Protein AF-A0A8T3LFV9-F1 (afdb_monomer)

Mean predicted aligned error: 13.78 Å

Secondary structure (DSSP, 8-state):
-HHHHHHHHHHT------TT----PPPGGGS-STHHHHHHHHHHHHHHHHHHHH-TTTEEEEEE-SSS-EEEEEE-GGGTSPPP--GGGPPPPP-------S---------SPPPGGGS---

Organism: Escherichia coli (NCBI:txid562)

Solvent-accessible surface area (backbone atoms only — not comparable to full-atom values): 8252 Å² total; per-residue (Å²): 110,67,59,56,56,45,49,40,16,57,76,61,51,87,85,82,83,61,89,92,62,82,81,86,71,73,65,62,86,75,48,87,60,80,67,29,58,59,37,73,76,54,34,69,60,54,62,42,52,48,39,29,75,73,39,58,85,22,31,42,82,41,77,44,68,96,65,87,63,38,85,34,72,42,72,43,56,88,63,21,43,63,81,90,72,65,74,92,71,59,76,77,80,77,84,75,80,71,75,85,66,99,69,83,89,80,86,76,91,64,98,61,83,82,70,85,78,83,74,81,82,134

Nearest PDB structures (foldseek):
  1hbx-assembly1_A  TM=2.065E-01  e=6.352E+00  Homo sapiens

Sequence (122 aa):
DVNTYTNLGRCGELFMTIGAVQLGQKQTQKNSGGMTELYLDSGTYVKSFYSVMYAPSCVKISLMGASHKRIHHQVTWNNAAVKILHEKYRKKTPCISIGVTNDSVFESRVSGSVPDDCTTNL

Structure (mmCIF, N/CA/C/O backbone):
data_AF-A0A8T3LFV9-F1
#
_entry.id   AF-A0A8T3LFV9-F1
#
loop_
_atom_site.group_PDB
_atom_site.id
_atom_site.type_symbol
_atom_site.label_atom_id
_atom_site.label_alt_id
_atom_site.label_comp_id
_atom_site.label_asym_id
_atom_site.label_entity_id
_atom_site.label_seq_id
_atom_site.pdbx_PDB_ins_code
_atom_site.Cartn_x
_atom_site.Cartn_y
_atom_site.Cartn_z
_atom_site.occupancy
_atom_site.B_iso_or_equiv
_atom_site.auth_seq_id
_atom_site.auth_comp_id
_atom_site.auth_asym_id
_atom_site.auth_atom_id
_atom_site.pdbx_PDB_model_num
ATOM 1 N N . ASP A 1 1 ? 8.571 -2.284 1.612 1.00 77.75 1 ASP A N 1
ATOM 2 C CA . ASP A 1 1 ? 7.788 -1.237 2.297 1.00 77.75 1 ASP A CA 1
ATOM 3 C C . ASP A 1 1 ? 6.316 -1.629 2.368 1.00 77.75 1 ASP A C 1
ATOM 5 O O . ASP A 1 1 ? 5.833 -1.776 3.479 1.00 77.75 1 ASP A O 1
ATOM 9 N N . VAL A 1 2 ? 5.644 -1.891 1.240 1.00 88.00 2 VAL A N 1
ATOM 10 C CA . VAL A 1 2 ? 4.194 -2.164 1.173 1.00 88.00 2 VAL A CA 1
ATOM 11 C C . VAL A 1 2 ? 3.732 -3.221 2.150 1.00 88.00 2 VAL A C 1
ATOM 13 O O . VAL A 1 2 ? 2.961 -2.915 3.049 1.00 88.00 2 VAL A O 1
ATOM 16 N N . ASN A 1 3 ? 4.265 -4.435 2.025 1.00 89.88 3 ASN A N 1
ATOM 17 C CA . ASN A 1 3 ? 3.828 -5.560 2.850 1.00 89.88 3 ASN A CA 1
ATOM 18 C C . ASN A 1 3 ? 3.983 -5.261 4.342 1.00 89.88 3 ASN A C 1
ATOM 20 O O . ASN A 1 3 ? 3.124 -5.630 5.131 1.00 89.88 3 ASN A O 1
ATOM 24 N N . THR A 1 4 ? 5.056 -4.562 4.721 1.00 90.69 4 THR A N 1
ATOM 25 C CA . THR A 1 4 ? 5.341 -4.201 6.110 1.00 90.69 4 THR A CA 1
ATOM 26 C C . THR A 1 4 ? 4.253 -3.295 6.669 1.00 90.69 4 THR A C 1
ATOM 28 O O . THR A 1 4 ? 3.624 -3.661 7.660 1.00 90.69 4 THR A O 1
ATOM 31 N N . TYR A 1 5 ? 3.996 -2.147 6.031 1.00 89.62 5 TYR A N 1
ATOM 32 C CA . TYR A 1 5 ? 3.020 -1.194 6.563 1.00 89.62 5 TYR A CA 1
ATOM 33 C C . TYR A 1 5 ? 1.579 -1.691 6.400 1.00 89.62 5 TYR A C 1
ATOM 35 O O . TYR A 1 5 ? 0.740 -1.390 7.245 1.00 89.62 5 TYR A O 1
ATOM 43 N N . THR A 1 6 ? 1.274 -2.497 5.373 1.00 93.12 6 THR A N 1
ATOM 44 C CA . THR A 1 6 ? -0.056 -3.107 5.238 1.00 93.12 6 THR A CA 1
ATOM 45 C C . THR A 1 6 ? -0.285 -4.222 6.249 1.00 93.12 6 THR A C 1
ATOM 47 O O . THR A 1 6 ? -1.414 -4.388 6.686 1.00 93.12 6 THR A O 1
ATOM 50 N N . ASN A 1 7 ? 0.743 -4.994 6.620 1.00 92.50 7 ASN A N 1
ATOM 51 C CA . ASN A 1 7 ? 0.606 -6.048 7.627 1.00 92.50 7 ASN A CA 1
ATOM 52 C C . ASN A 1 7 ? 0.432 -5.444 9.017 1.00 92.50 7 ASN A C 1
ATOM 54 O O . ASN A 1 7 ? -0.579 -5.630 9.685 1.00 92.50 7 ASN A O 1
ATOM 58 N N . LEU A 1 8 ? 1.434 -4.673 9.430 1.00 93.00 8 LEU A N 1
ATOM 59 C CA . LEU A 1 8 ? 1.538 -4.173 10.788 1.00 93.00 8 LEU A CA 1
ATOM 60 C C . LEU A 1 8 ? 0.435 -3.139 11.073 1.00 93.00 8 LEU A C 1
ATOM 62 O O . LEU A 1 8 ? -0.168 -3.181 12.142 1.00 93.00 8 LEU A O 1
ATOM 66 N N . GLY A 1 9 ? 0.057 -2.315 10.087 1.00 91.75 9 GLY A N 1
ATOM 67 C CA . GLY A 1 9 ? -1.083 -1.401 10.213 1.00 91.75 9 GLY A CA 1
ATOM 68 C C . GLY A 1 9 ? -2.421 -2.109 10.473 1.00 91.75 9 GLY A C 1
ATOM 69 O O . GLY A 1 9 ? -3.274 -1.569 11.180 1.00 91.75 9 GLY A O 1
ATOM 70 N N . ARG A 1 10 ? -2.604 -3.338 9.968 1.00 90.75 10 ARG A N 1
ATOM 71 C CA . ARG A 1 10 ? -3.788 -4.172 10.247 1.00 90.75 10 ARG A CA 1
ATOM 72 C C . ARG A 1 10 ? -3.716 -4.852 11.611 1.00 90.75 10 ARG A C 1
ATOM 74 O O . ARG A 1 10 ? -4.760 -5.075 12.214 1.00 90.75 10 ARG A O 1
ATOM 81 N N . CYS A 1 11 ? -2.511 -5.166 12.086 1.00 91.75 11 CYS A N 1
ATOM 82 C CA . CYS A 1 11 ? -2.279 -5.715 13.425 1.00 91.75 11 CYS A CA 1
ATOM 83 C C . CYS A 1 11 ? -2.443 -4.674 14.542 1.00 91.75 11 CYS A C 1
ATOM 85 O O . CYS A 1 11 ? -2.498 -5.044 15.709 1.00 91.75 11 CYS A O 1
ATOM 87 N N . GLY A 1 12 ? -2.546 -3.390 14.196 1.00 90.38 12 GLY A N 1
ATOM 88 C CA . GLY A 1 12 ? -2.707 -2.307 15.160 1.00 90.38 12 GLY A CA 1
ATOM 89 C C . GLY A 1 12 ? -1.436 -1.517 15.452 1.00 90.38 12 GLY A C 1
ATOM 90 O O . GLY A 1 12 ? -1.468 -0.621 16.292 1.00 90.38 12 GLY A O 1
ATOM 91 N N . GLU A 1 13 ? -0.342 -1.804 14.746 1.00 91.88 13 GLU A N 1
ATOM 92 C CA . GLU A 1 13 ? 0.893 -1.036 14.863 1.00 91.88 13 GLU A CA 1
ATOM 93 C C . GLU A 1 13 ? 0.730 0.363 14.268 1.00 91.88 13 GLU A C 1
ATOM 95 O O . GLU A 1 13 ? 0.099 0.563 13.221 1.00 91.88 13 GLU A O 1
ATOM 100 N N . LEU A 1 14 ? 1.347 1.343 14.922 1.00 87.50 14 LEU A N 1
ATOM 101 C CA . LEU A 1 14 ? 1.228 2.741 14.541 1.00 87.50 14 LEU A CA 1
ATOM 102 C C . LEU A 1 14 ? 2.342 3.150 13.567 1.00 87.50 14 LEU A C 1
ATOM 104 O O . LEU A 1 14 ? 3.510 3.241 13.936 1.00 87.50 14 LEU A O 1
ATOM 108 N N . PHE A 1 15 ? 1.961 3.482 12.330 1.00 84.56 15 PHE A N 1
ATOM 109 C CA . PHE A 1 15 ? 2.854 4.086 11.336 1.00 84.56 15 PHE A CA 1
ATOM 110 C C . PHE A 1 15 ? 2.578 5.581 11.223 1.00 84.56 15 PHE A C 1
ATOM 112 O O . PHE A 1 15 ? 1.501 5.989 10.791 1.00 84.56 15 PHE A O 1
ATOM 119 N N . MET A 1 16 ? 3.565 6.404 11.571 1.00 80.94 16 MET A N 1
ATOM 120 C CA . MET A 1 16 ? 3.473 7.860 11.467 1.00 80.94 16 MET A CA 1
ATOM 121 C C . MET A 1 16 ? 4.373 8.373 10.347 1.00 80.94 16 MET A C 1
ATOM 123 O O . MET A 1 16 ? 5.527 7.970 10.230 1.00 80.94 16 MET A O 1
ATOM 127 N N . THR A 1 17 ? 3.848 9.292 9.539 1.00 78.00 17 THR A N 1
ATOM 128 C CA . THR A 1 17 ? 4.642 10.062 8.575 1.00 78.00 17 THR A CA 1
ATOM 129 C C . THR A 1 17 ? 4.736 11.496 9.075 1.00 78.00 17 THR A C 1
ATOM 131 O O . THR A 1 17 ? 3.723 12.185 9.173 1.00 78.00 17 THR A O 1
ATOM 134 N N . ILE A 1 18 ? 5.943 11.951 9.407 1.00 81.00 18 ILE A N 1
ATOM 135 C CA . ILE A 1 18 ? 6.185 13.324 9.861 1.00 81.00 18 ILE A CA 1
ATOM 136 C C . ILE A 1 18 ? 6.427 14.193 8.625 1.00 81.00 18 ILE A C 1
ATOM 138 O O . ILE A 1 18 ? 7.508 14.169 8.050 1.00 81.00 18 ILE A O 1
ATOM 142 N N . GLY A 1 19 ? 5.427 14.975 8.210 1.00 78.19 19 GLY A N 1
ATOM 143 C CA . GLY A 1 19 ? 5.516 15.807 6.999 1.00 78.19 19 GLY A CA 1
ATOM 144 C C . GLY A 1 19 ? 6.544 16.946 7.065 1.00 78.19 19 GLY A C 1
ATOM 145 O O . GLY A 1 19 ? 6.912 17.492 6.032 1.00 78.19 19 GLY A O 1
ATOM 146 N N . ALA A 1 20 ? 7.024 17.296 8.263 1.00 83.94 20 ALA A N 1
ATOM 147 C CA . ALA A 1 20 ? 8.022 18.348 8.467 1.00 83.94 20 ALA A CA 1
ATOM 148 C C . ALA A 1 20 ? 9.459 17.910 8.132 1.00 83.94 20 ALA A C 1
ATOM 150 O O . ALA A 1 20 ? 10.339 18.755 7.992 1.00 83.94 20 ALA A O 1
ATOM 151 N N . VAL A 1 21 ? 9.712 16.601 8.019 1.00 80.75 21 VAL A N 1
ATOM 152 C CA . VAL A 1 21 ? 11.047 16.057 7.755 1.00 80.75 21 VAL A CA 1
ATOM 153 C C . VAL A 1 21 ? 10.937 14.993 6.672 1.00 80.75 21 VAL A C 1
ATOM 155 O O . VAL A 1 21 ? 10.338 13.941 6.876 1.00 80.75 21 VAL A O 1
ATOM 158 N N . GLN A 1 22 ? 11.550 15.248 5.517 1.00 78.75 22 GLN A N 1
ATOM 159 C CA . GLN A 1 22 ? 11.655 14.263 4.447 1.00 78.75 22 GLN A CA 1
ATOM 160 C C . GLN A 1 22 ? 13.049 13.638 4.452 1.00 78.75 22 GLN A C 1
ATOM 162 O O . GLN A 1 22 ? 14.057 14.327 4.305 1.00 78.75 22 GLN A O 1
ATOM 167 N N . LEU A 1 23 ? 13.111 12.311 4.555 1.00 75.19 23 LEU A N 1
ATOM 168 C CA . LEU A 1 23 ? 14.351 11.582 4.322 1.00 75.19 23 LEU A CA 1
ATOM 169 C C . LEU A 1 23 ? 14.630 11.527 2.816 1.00 75.19 23 LEU A C 1
ATOM 171 O O . LEU A 1 23 ? 13.816 11.030 2.036 1.00 75.19 23 LEU A O 1
ATOM 175 N N . GLY A 1 24 ? 15.806 12.004 2.406 1.00 73.75 24 GLY A N 1
ATOM 176 C CA . GLY A 1 24 ? 16.336 11.822 1.055 1.00 73.75 24 GLY A CA 1
ATOM 177 C C . GLY A 1 24 ? 16.754 10.370 0.829 1.00 73.75 24 GLY A C 1
ATOM 178 O O . GLY A 1 24 ? 17.942 10.051 0.818 1.00 73.75 24 GLY A O 1
ATOM 179 N N . GLN A 1 25 ? 15.781 9.465 0.714 1.00 63.72 25 GLN A N 1
ATOM 180 C CA . GLN A 1 25 ? 16.052 8.041 0.578 1.00 63.72 25 GLN A CA 1
ATOM 181 C C . GLN A 1 25 ? 16.747 7.771 -0.762 1.00 63.72 25 GLN A C 1
ATOM 183 O O . GLN A 1 25 ? 16.204 8.061 -1.830 1.00 63.72 25 GLN A O 1
ATOM 188 N N . LYS A 1 26 ? 17.958 7.196 -0.715 1.00 66.25 26 LYS A N 1
ATOM 189 C CA . LYS A 1 26 ? 18.635 6.706 -1.924 1.00 66.25 26 LYS A CA 1
ATOM 190 C C . LYS A 1 26 ? 17.712 5.719 -2.636 1.00 66.25 26 LYS A C 1
ATOM 192 O O . LYS A 1 26 ? 17.089 4.873 -1.994 1.00 66.25 26 LYS A O 1
ATOM 197 N N . GLN A 1 27 ? 17.627 5.833 -3.961 1.00 62.44 27 GLN A N 1
ATOM 198 C CA . GLN A 1 27 ? 16.774 4.971 -4.771 1.00 62.44 27 GLN A CA 1
ATOM 199 C C . GLN A 1 27 ? 17.095 3.506 -4.469 1.00 62.44 27 GLN A C 1
ATOM 201 O O . GLN A 1 27 ? 18.220 3.052 -4.674 1.00 62.44 27 GLN A O 1
ATOM 206 N N . THR A 1 28 ? 16.094 2.780 -3.971 1.00 57.75 28 THR A N 1
ATOM 207 C CA . THR A 1 28 ? 16.243 1.448 -3.366 1.00 57.75 28 THR A CA 1
ATOM 208 C C . THR A 1 28 ? 16.890 0.435 -4.307 1.00 57.75 28 THR A C 1
ATOM 210 O O . THR A 1 28 ? 17.565 -0.461 -3.837 1.00 57.75 28 THR A O 1
ATOM 213 N N . GLN A 1 29 ? 16.793 0.630 -5.626 1.00 53.62 29 GLN A N 1
ATOM 214 C CA . GLN A 1 29 ? 17.422 -0.242 -6.625 1.00 53.62 29 GLN A CA 1
ATOM 215 C C . GLN A 1 29 ? 18.948 -0.081 -6.775 1.00 53.62 29 GLN A C 1
ATOM 217 O O . GLN A 1 29 ? 19.536 -0.743 -7.621 1.00 53.62 29 GLN A O 1
ATOM 222 N N . LYS A 1 30 ? 19.599 0.799 -6.000 1.00 56.38 30 LYS A N 1
ATOM 223 C CA . LYS A 1 30 ? 21.066 0.974 -6.014 1.00 56.38 30 LYS A CA 1
ATOM 224 C C . LYS A 1 30 ? 21.784 0.397 -4.789 1.00 56.38 30 LYS A C 1
ATOM 226 O O . LYS A 1 30 ? 23.007 0.321 -4.813 1.00 56.38 30 LYS A O 1
ATOM 231 N N . ASN A 1 31 ? 21.061 0.030 -3.730 1.00 59.47 31 ASN A N 1
ATOM 232 C CA . ASN A 1 31 ? 21.663 -0.531 -2.519 1.00 59.47 31 ASN A CA 1
ATOM 233 C C . ASN A 1 31 ? 21.587 -2.059 -2.562 1.00 59.47 31 ASN A C 1
ATOM 235 O O . ASN A 1 31 ? 20.512 -2.597 -2.822 1.00 59.47 31 ASN A O 1
ATOM 239 N N . SER A 1 32 ? 22.699 -2.734 -2.270 1.00 57.78 32 SER A N 1
ATOM 240 C CA . SER A 1 32 ? 22.722 -4.180 -2.053 1.00 57.78 32 SER A CA 1
ATOM 241 C C . SER A 1 32 ? 21.932 -4.561 -0.795 1.00 57.78 32 SER A C 1
ATOM 243 O O . SER A 1 32 ? 21.859 -3.799 0.174 1.00 57.78 32 SER A O 1
ATOM 245 N N . GLY A 1 33 ? 21.338 -5.746 -0.824 1.00 68.75 33 GLY A N 1
ATOM 246 C CA . GLY A 1 33 ? 20.568 -6.359 0.245 1.00 68.75 33 GLY A CA 1
ATOM 247 C C . GLY A 1 33 ? 19.053 -6.152 0.160 1.00 68.75 33 GLY A C 1
ATOM 248 O O . GLY A 1 33 ? 18.514 -5.254 -0.499 1.00 68.75 33 GLY A O 1
ATOM 249 N N . GLY A 1 34 ? 18.343 -6.967 0.939 1.00 68.75 34 GLY A N 1
ATOM 250 C CA . GLY A 1 34 ? 16.904 -6.860 1.147 1.00 68.75 34 GLY A CA 1
ATOM 251 C C . GLY A 1 34 ? 16.103 -7.292 -0.078 1.00 68.75 34 GLY A C 1
ATOM 252 O O . GLY A 1 34 ? 16.357 -8.326 -0.679 1.00 68.75 34 GLY A O 1
ATOM 253 N N . MET A 1 35 ? 15.089 -6.508 -0.445 1.00 64.88 35 MET A N 1
ATOM 254 C CA . MET A 1 35 ? 14.275 -6.832 -1.620 1.00 64.88 35 MET A CA 1
ATOM 255 C C . MET A 1 35 ? 14.925 -6.380 -2.938 1.00 64.88 35 MET A C 1
ATOM 257 O O . MET A 1 35 ? 14.355 -6.608 -4.001 1.00 64.88 35 MET A O 1
ATOM 261 N N . THR A 1 36 ? 16.076 -5.702 -2.896 1.00 65.50 36 THR A N 1
ATOM 262 C CA . THR A 1 36 ? 16.708 -5.150 -4.098 1.00 65.50 36 THR A CA 1
ATOM 263 C C . THR A 1 36 ? 17.219 -6.243 -5.026 1.00 65.50 36 THR A C 1
ATOM 265 O O . THR A 1 36 ? 16.925 -6.166 -6.216 1.00 65.50 36 THR A O 1
ATOM 268 N N . GLU A 1 37 ? 17.895 -7.277 -4.511 1.00 67.19 37 GLU A N 1
ATOM 269 C CA . GLU A 1 37 ? 18.357 -8.387 -5.359 1.00 67.19 37 GLU A CA 1
ATOM 270 C C . GLU A 1 37 ? 17.186 -9.130 -6.010 1.00 67.19 37 GLU A C 1
ATOM 272 O O . GLU A 1 37 ? 17.181 -9.320 -7.224 1.00 67.19 37 GLU A O 1
ATOM 277 N N . LEU A 1 38 ? 16.144 -9.454 -5.235 1.00 64.94 38 LEU A N 1
ATOM 278 C CA . LEU A 1 38 ? 14.946 -10.121 -5.755 1.00 64.94 38 LEU A CA 1
ATOM 279 C C . LEU A 1 38 ? 14.278 -9.301 -6.872 1.00 64.94 38 LEU A C 1
ATOM 281 O O . LEU A 1 38 ? 13.798 -9.850 -7.859 1.00 64.94 38 LEU A O 1
ATOM 285 N N . TYR A 1 39 ? 14.237 -7.974 -6.731 1.00 66.12 39 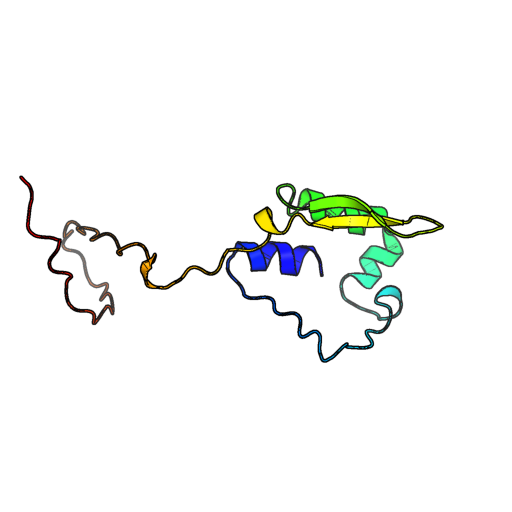TYR A N 1
ATOM 286 C CA . TYR A 1 39 ? 13.596 -7.097 -7.711 1.00 66.12 39 TYR A CA 1
ATOM 287 C C . TYR A 1 39 ? 14.452 -6.799 -8.942 1.00 66.12 39 TYR A C 1
ATOM 289 O O . TYR A 1 39 ? 13.873 -6.511 -9.990 1.00 66.12 39 TYR A O 1
ATOM 297 N N . LEU A 1 40 ? 15.782 -6.859 -8.833 1.00 66.50 40 LEU A N 1
ATOM 298 C CA . LEU A 1 40 ? 16.675 -6.784 -9.993 1.00 66.50 40 LEU A CA 1
ATOM 299 C C . LEU A 1 40 ? 16.510 -8.021 -10.885 1.00 66.50 40 LEU A C 1
ATOM 301 O O . LEU A 1 40 ? 16.500 -7.878 -12.103 1.00 66.50 40 LEU A O 1
ATOM 305 N N . ASP A 1 41 ? 16.302 -9.192 -10.278 1.00 63.34 41 ASP A N 1
ATOM 306 C CA . ASP A 1 41 ? 16.136 -10.466 -10.987 1.00 63.34 41 ASP A CA 1
ATOM 307 C C . ASP A 1 41 ? 14.699 -10.676 -11.516 1.00 63.34 41 ASP A C 1
ATOM 309 O O . ASP A 1 41 ? 14.483 -11.128 -12.636 1.00 63.34 41 ASP A O 1
ATOM 313 N N . SER A 1 42 ? 13.683 -10.269 -10.741 1.00 65.62 42 SER A N 1
ATOM 314 C CA . SER A 1 42 ? 12.262 -10.551 -11.037 1.00 65.62 42 SER A CA 1
ATOM 315 C C . SER A 1 42 ? 11.477 -9.377 -11.653 1.00 65.62 42 SER A C 1
ATOM 317 O O . SER A 1 42 ? 10.307 -9.517 -12.029 1.00 65.62 42 SER A O 1
ATOM 319 N N . GLY A 1 43 ? 12.074 -8.184 -11.710 1.00 68.56 43 GLY A N 1
ATOM 320 C CA . GLY A 1 43 ? 11.450 -6.966 -12.226 1.00 68.56 43 GLY A CA 1
ATOM 321 C C . GLY A 1 43 ? 10.323 -6.365 -11.363 1.00 68.56 43 GLY A C 1
ATOM 322 O O . GLY A 1 43 ? 9.932 -6.848 -10.296 1.00 68.56 43 GLY A O 1
ATOM 323 N N . THR A 1 44 ? 9.762 -5.248 -11.839 1.00 68.12 44 THR A N 1
ATOM 324 C CA . THR A 1 44 ? 8.713 -4.465 -11.149 1.00 68.12 44 THR A CA 1
ATOM 325 C C . THR A 1 44 ? 7.346 -5.146 -11.110 1.00 68.12 44 THR A C 1
ATOM 327 O O . THR A 1 44 ? 6.501 -4.757 -10.295 1.00 68.12 44 THR A O 1
ATOM 330 N N . TYR A 1 45 ? 7.131 -6.160 -11.951 1.00 75.38 45 TYR A N 1
ATOM 331 C CA . TYR A 1 45 ? 5.908 -6.955 -11.963 1.00 75.38 45 TYR A CA 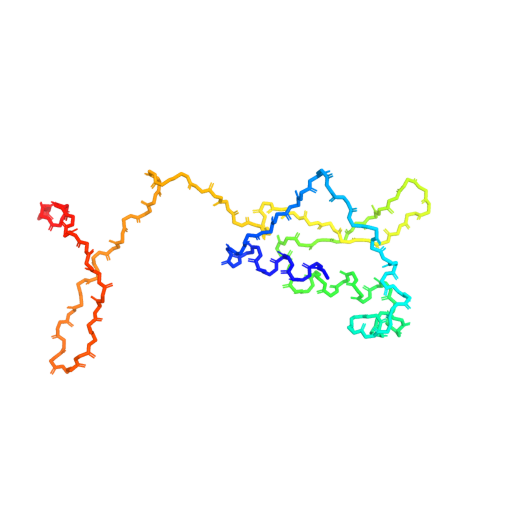1
ATOM 332 C C . TYR A 1 45 ? 5.787 -7.764 -10.669 1.00 75.38 45 TYR A C 1
ATOM 334 O O . TYR A 1 45 ? 4.883 -7.511 -9.873 1.00 75.38 45 TYR A O 1
ATOM 342 N N . VAL A 1 46 ? 6.754 -8.640 -10.384 1.00 77.12 46 VAL A N 1
ATOM 343 C CA . VAL A 1 46 ? 6.735 -9.493 -9.183 1.00 77.12 46 VAL A CA 1
ATOM 344 C C . VAL A 1 46 ? 6.680 -8.652 -7.911 1.00 77.12 46 VAL A C 1
ATOM 346 O O . VAL A 1 46 ? 5.870 -8.919 -7.025 1.00 77.12 46 VAL A O 1
ATOM 349 N N . LYS A 1 47 ? 7.441 -7.552 -7.870 1.00 76.00 47 LYS A N 1
ATOM 350 C CA . LYS A 1 47 ? 7.390 -6.573 -6.777 1.00 76.00 47 LYS A CA 1
ATOM 351 C C . LYS A 1 47 ? 5.978 -6.077 -6.478 1.00 76.00 47 LYS A C 1
ATOM 353 O O . LYS A 1 47 ? 5.580 -6.001 -5.320 1.00 76.00 47 LYS A O 1
ATOM 358 N N . SER A 1 48 ? 5.257 -5.668 -7.516 1.00 80.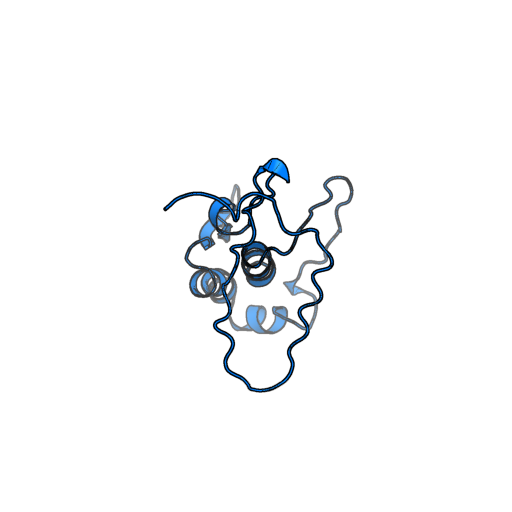19 48 SER A N 1
ATOM 359 C CA . SER A 1 48 ? 3.962 -5.011 -7.346 1.00 80.19 48 SER A CA 1
ATOM 360 C C . SER A 1 48 ? 2.867 -6.031 -7.042 1.00 80.19 48 SER A C 1
ATOM 362 O O . SER A 1 48 ? 2.038 -5.798 -6.164 1.00 80.19 48 SER A O 1
ATOM 364 N N . PHE A 1 49 ? 2.887 -7.177 -7.725 1.00 88.50 49 PHE A N 1
ATOM 365 C CA . PHE A 1 49 ? 1.863 -8.212 -7.580 1.00 88.50 49 PHE A CA 1
ATOM 366 C C . PHE A 1 49 ? 2.012 -9.031 -6.293 1.00 88.50 49 PHE A C 1
ATOM 368 O O . PHE A 1 49 ? 1.003 -9.486 -5.758 1.00 88.50 49 PHE A O 1
ATOM 375 N N . TYR A 1 50 ? 3.219 -9.150 -5.728 1.00 88.94 50 TYR A N 1
ATOM 376 C CA . TYR A 1 50 ? 3.408 -9.813 -4.434 1.00 88.94 50 TYR A CA 1
ATOM 377 C C . TYR A 1 50 ? 2.534 -9.189 -3.339 1.00 88.94 50 TYR A C 1
ATOM 379 O O . TYR A 1 50 ? 1.865 -9.897 -2.590 1.00 88.94 50 TYR A O 1
ATOM 387 N N . SER A 1 51 ? 2.475 -7.857 -3.272 1.00 91.12 51 SER A N 1
ATOM 388 C CA . SER A 1 51 ? 1.665 -7.162 -2.267 1.00 91.12 51 SER A CA 1
ATOM 389 C C . SER A 1 51 ? 0.162 -7.385 -2.439 1.00 91.12 51 SER A C 1
ATOM 391 O O . SER A 1 51 ? -0.570 -7.355 -1.453 1.00 91.12 51 SER A O 1
ATOM 393 N N . VAL A 1 52 ? -0.298 -7.653 -3.665 1.00 93.56 52 VAL A N 1
ATOM 394 C CA . VAL A 1 52 ? -1.695 -8.032 -3.931 1.00 93.56 52 VAL A CA 1
ATOM 395 C C . VAL A 1 52 ? -1.988 -9.413 -3.360 1.00 93.56 52 VAL A C 1
ATOM 397 O O . VAL A 1 52 ? -3.003 -9.582 -2.697 1.00 93.56 52 VAL A O 1
ATOM 400 N N . MET A 1 53 ? -1.0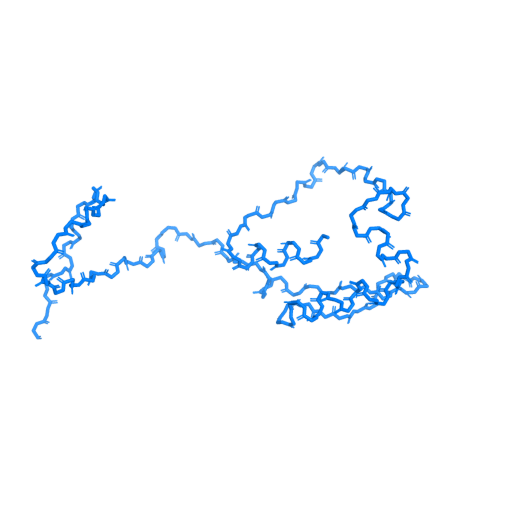93 -10.384 -3.568 1.00 92.88 53 MET A N 1
ATOM 401 C CA . MET A 1 53 ? -1.250 -11.726 -2.993 1.00 92.88 53 MET A CA 1
ATOM 402 C C . MET A 1 53 ? -1.211 -11.691 -1.463 1.00 92.88 53 MET A C 1
ATOM 404 O O . MET A 1 53 ? -1.973 -12.391 -0.805 1.00 92.88 53 MET A O 1
ATOM 408 N N . TYR A 1 54 ? -0.340 -10.852 -0.903 1.00 92.19 54 TYR A N 1
ATOM 409 C CA . TYR A 1 54 ? -0.135 -10.757 0.536 1.00 92.19 54 TYR A CA 1
ATOM 410 C C . TYR A 1 54 ? -1.286 -10.042 1.268 1.00 92.19 54 TYR A C 1
ATOM 412 O O . TYR A 1 54 ? -1.695 -10.470 2.345 1.00 92.19 54 TYR A O 1
ATOM 420 N N . ALA A 1 55 ? -1.828 -8.957 0.702 1.00 94.31 55 ALA A N 1
ATOM 421 C CA . ALA A 1 55 ? -2.881 -8.157 1.334 1.00 94.31 55 ALA A CA 1
ATOM 422 C C . ALA A 1 55 ? -4.010 -7.777 0.346 1.00 94.31 55 ALA A C 1
ATOM 424 O O . ALA A 1 55 ? -4.283 -6.590 0.125 1.00 94.31 55 ALA A O 1
ATOM 425 N N . PRO A 1 56 ? -4.733 -8.764 -0.217 1.00 94.88 56 PRO A N 1
ATOM 426 C CA . PRO A 1 56 ? -5.686 -8.546 -1.312 1.00 94.88 56 PRO A CA 1
ATOM 427 C C . PRO A 1 56 ? -6.873 -7.658 -0.922 1.00 94.88 56 PRO A C 1
ATOM 429 O O . PRO A 1 56 ? -7.453 -6.970 -1.758 1.00 94.88 56 PRO A O 1
ATOM 432 N N . SER A 1 57 ? -7.230 -7.618 0.366 1.00 94.81 57 SER A N 1
ATOM 433 C CA . SER A 1 57 ? -8.328 -6.778 0.855 1.00 94.81 57 SER A CA 1
ATOM 434 C C . SER A 1 57 ? -8.034 -5.275 0.801 1.00 94.81 57 SER A C 1
ATOM 436 O O . SER A 1 57 ? -8.964 -4.475 0.899 1.00 94.81 57 SER A O 1
ATOM 438 N N . CYS A 1 58 ? -6.763 -4.872 0.703 1.00 95.44 58 CYS A N 1
ATOM 439 C CA . CYS A 1 58 ? -6.378 -3.461 0.736 1.00 95.44 58 CYS A CA 1
ATOM 440 C C . CYS A 1 58 ? -5.381 -3.044 -0.348 1.00 95.44 58 CYS A C 1
ATOM 442 O O . CYS A 1 58 ? -5.214 -1.843 -0.543 1.00 95.44 58 CYS A O 1
ATOM 444 N N . VAL A 1 59 ? -4.765 -3.975 -1.079 1.00 96.19 59 VAL A N 1
ATOM 445 C CA . VAL A 1 59 ? -3.799 -3.664 -2.138 1.00 96.19 59 VAL A CA 1
ATOM 446 C C . VAL A 1 59 ? -4.361 -4.025 -3.506 1.00 96.19 59 VAL A C 1
ATOM 448 O O . VAL A 1 59 ? -4.816 -5.143 -3.737 1.00 96.19 59 VAL A O 1
ATOM 451 N N . LYS A 1 60 ? -4.281 -3.074 -4.437 1.00 95.19 60 LYS A N 1
ATOM 452 C CA . LYS A 1 60 ? -4.600 -3.255 -5.857 1.00 95.19 60 LYS A CA 1
ATOM 453 C C . LYS A 1 60 ? -3.464 -2.719 -6.717 1.00 95.19 60 LYS A C 1
ATOM 455 O O . LYS A 1 60 ? -2.647 -1.928 -6.252 1.00 95.19 60 LYS A O 1
ATOM 460 N N . ILE A 1 61 ? -3.419 -3.126 -7.981 1.00 93.69 61 ILE A N 1
ATOM 461 C CA . ILE A 1 61 ? -2.502 -2.538 -8.958 1.00 93.69 61 ILE A CA 1
ATOM 462 C C . ILE A 1 61 ? -3.164 -1.341 -9.630 1.00 93.69 61 ILE A C 1
ATOM 464 O O . ILE A 1 61 ? -4.325 -1.405 -10.026 1.00 93.69 61 ILE A O 1
ATOM 468 N N . SER A 1 62 ? -2.406 -0.259 -9.777 1.00 92.81 62 SER A N 1
ATOM 469 C CA . SER A 1 62 ? -2.798 0.919 -10.541 1.00 92.81 62 SER A CA 1
ATOM 470 C C . SER A 1 62 ? -1.601 1.494 -11.296 1.00 92.81 62 SER A C 1
ATOM 472 O O . SER A 1 62 ? -0.449 1.106 -11.089 1.00 92.81 62 SER A O 1
ATOM 474 N N . LEU A 1 63 ? -1.879 2.425 -12.198 1.00 91.06 63 LEU A N 1
ATOM 475 C CA . LEU A 1 63 ? -0.867 3.166 -12.931 1.00 91.06 63 LEU A CA 1
ATOM 476 C C . LEU A 1 63 ? -0.542 4.466 -12.195 1.00 91.06 63 LEU A C 1
ATOM 478 O O . LEU A 1 63 ? -1.442 5.227 -11.846 1.00 91.06 63 LEU A O 1
ATOM 482 N N . MET A 1 64 ? 0.745 4.746 -12.005 1.00 87.75 64 MET A N 1
ATOM 483 C CA . MET A 1 64 ? 1.218 5.976 -11.373 1.00 87.75 64 MET A CA 1
ATOM 484 C C . MET A 1 64 ? 2.119 6.775 -12.317 1.00 87.75 64 MET A C 1
ATOM 486 O O . MET A 1 64 ? 2.929 6.201 -13.045 1.00 87.75 64 MET A O 1
ATOM 490 N N . GLY A 1 65 ? 2.001 8.101 -12.265 1.00 85.44 65 GLY A N 1
ATOM 491 C CA . GLY A 1 65 ? 2.771 9.047 -13.076 1.00 85.44 65 GLY A CA 1
ATOM 492 C C . GLY A 1 65 ? 1.885 9.868 -14.015 1.00 85.44 65 GLY A C 1
ATOM 493 O O . GLY A 1 65 ? 0.831 9.405 -14.451 1.00 85.44 65 GLY A O 1
ATOM 494 N N . ALA A 1 66 ? 2.316 11.096 -14.313 1.00 83.75 66 ALA A N 1
ATOM 495 C CA . ALA A 1 66 ? 1.631 11.984 -15.256 1.00 83.75 66 ALA A CA 1
ATOM 496 C C . ALA A 1 66 ? 1.916 11.592 -16.719 1.00 83.75 66 ALA A C 1
ATOM 498 O O . ALA A 1 66 ? 1.015 11.564 -17.551 1.00 83.75 66 ALA A O 1
ATOM 499 N N . SER A 1 67 ? 3.159 11.212 -17.008 1.00 84.75 67 SER A N 1
ATOM 500 C CA . SER A 1 67 ? 3.651 10.717 -18.296 1.00 84.75 67 SER A CA 1
ATOM 501 C C . SER A 1 67 ? 4.499 9.460 -18.062 1.00 84.75 67 SER A C 1
ATOM 503 O O . SER A 1 67 ? 5.029 9.279 -16.967 1.00 84.75 67 SER A O 1
ATOM 505 N N . HIS A 1 68 ? 4.581 8.562 -19.054 1.00 85.69 68 HIS A N 1
ATOM 506 C CA . HIS A 1 68 ? 5.255 7.252 -18.938 1.00 85.69 68 HIS A CA 1
ATOM 507 C C . HIS A 1 68 ? 4.833 6.478 -17.678 1.00 85.69 68 HIS A C 1
ATOM 509 O O . HIS A 1 68 ? 5.626 6.215 -16.771 1.00 85.69 68 HIS A O 1
ATOM 515 N N . LYS A 1 69 ? 3.534 6.163 -17.600 1.00 85.19 69 LYS A N 1
ATOM 516 C CA . LYS A 1 69 ? 2.936 5.551 -16.413 1.00 85.19 69 LYS A CA 1
ATOM 517 C C . LYS A 1 69 ? 3.615 4.230 -16.068 1.00 85.19 69 LYS A C 1
ATOM 519 O O . LYS A 1 69 ? 3.832 3.384 -16.933 1.00 85.19 69 LYS 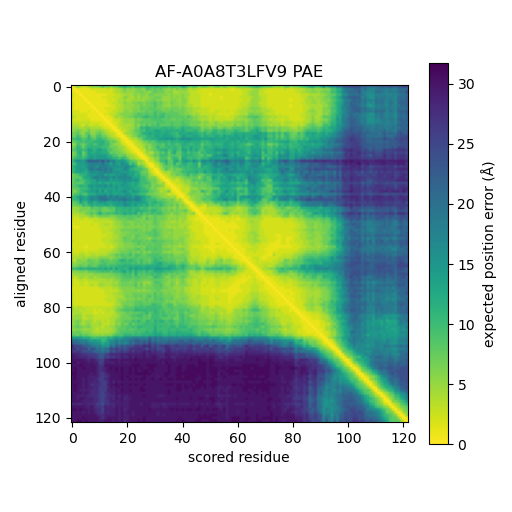A O 1
ATOM 524 N N . ARG A 1 70 ? 3.873 4.032 -14.778 1.00 85.06 70 ARG A N 1
ATOM 525 C CA . ARG A 1 70 ? 4.438 2.795 -14.238 1.00 85.06 70 ARG A CA 1
ATOM 526 C C . ARG A 1 70 ? 3.411 2.035 -13.418 1.00 85.06 70 ARG A C 1
ATOM 528 O O . ARG A 1 70 ? 2.606 2.641 -12.711 1.00 85.06 70 ARG A O 1
ATOM 535 N N . ILE A 1 71 ? 3.489 0.710 -13.475 1.00 87.25 71 ILE A N 1
ATOM 536 C CA . ILE A 1 71 ? 2.742 -0.176 -12.582 1.00 87.25 71 ILE A CA 1
ATOM 537 C C . ILE A 1 71 ? 3.154 0.133 -11.139 1.00 87.25 71 ILE A C 1
ATOM 539 O O . ILE A 1 71 ? 4.345 0.212 -10.812 1.00 87.25 71 ILE A O 1
ATOM 543 N N . HIS A 1 72 ? 2.163 0.347 -10.282 1.00 89.50 72 HIS A N 1
ATOM 544 C CA . HIS A 1 72 ? 2.359 0.639 -8.874 1.00 89.50 72 HIS A CA 1
ATOM 545 C C . HIS A 1 72 ? 1.241 0.036 -8.024 1.00 89.50 72 HIS A C 1
ATOM 547 O O . HIS A 1 72 ? 0.163 -0.291 -8.516 1.00 89.50 72 HIS A O 1
ATOM 553 N N . HIS A 1 73 ? 1.503 -0.112 -6.731 1.00 91.62 73 HIS A N 1
ATOM 554 C CA . HIS A 1 73 ? 0.483 -0.498 -5.770 1.00 91.62 73 HIS A CA 1
ATOM 555 C C . HIS A 1 73 ? -0.385 0.716 -5.428 1.00 91.62 73 HIS A C 1
ATOM 557 O O . HIS A 1 73 ? 0.110 1.824 -5.228 1.00 91.62 73 HIS A O 1
ATOM 563 N N . GLN A 1 74 ? -1.686 0.489 -5.333 1.00 93.62 74 GLN A N 1
ATOM 564 C CA . GLN A 1 74 ? -2.659 1.413 -4.784 1.00 93.62 74 GLN A CA 1
ATOM 565 C C . GLN A 1 74 ? -3.230 0.776 -3.520 1.00 93.62 74 GLN A C 1
ATOM 567 O O . GLN A 1 74 ? -3.790 -0.320 -3.561 1.00 93.62 74 GLN A O 1
ATOM 572 N N . VAL A 1 75 ? -3.053 1.458 -2.391 1.00 94.38 75 VAL A N 1
ATOM 573 C CA . VAL A 1 75 ? -3.446 0.948 -1.077 1.00 94.38 75 VAL A CA 1
ATOM 574 C C . VAL A 1 75 ? -4.711 1.656 -0.611 1.00 94.38 75 VAL A C 1
ATOM 576 O O . VAL A 1 75 ? -4.765 2.882 -0.529 1.00 94.38 75 VAL A O 1
ATOM 579 N N . THR A 1 76 ? -5.743 0.877 -0.300 1.00 95.06 76 THR A N 1
ATOM 580 C CA . THR A 1 76 ? -6.984 1.357 0.312 1.00 95.06 76 THR A CA 1
ATOM 581 C C . THR A 1 76 ? -6.802 1.397 1.826 1.00 95.06 76 THR A C 1
ATOM 583 O O . THR A 1 76 ? -6.984 0.389 2.509 1.00 95.06 76 THR A O 1
ATOM 586 N N . TRP A 1 77 ? -6.442 2.567 2.358 1.00 92.12 77 TRP A N 1
ATOM 587 C CA . TRP A 1 77 ? -6.079 2.737 3.772 1.00 92.12 77 TRP A CA 1
ATOM 588 C C . TRP A 1 77 ? -7.180 2.365 4.767 1.00 92.12 77 TRP A C 1
ATOM 590 O O . TRP A 1 77 ? -6.869 1.803 5.813 1.00 92.12 77 TRP A O 1
ATOM 600 N N . ASN A 1 78 ? -8.454 2.551 4.406 1.00 92.25 78 ASN A N 1
ATOM 601 C CA . ASN A 1 78 ? -9.595 2.100 5.217 1.00 92.25 78 ASN A CA 1
ATOM 602 C C . ASN A 1 78 ? -9.562 0.596 5.541 1.00 92.25 78 ASN A C 1
ATOM 604 O O . ASN A 1 78 ? -10.151 0.179 6.532 1.00 92.25 78 ASN A O 1
ATOM 608 N N . ASN A 1 79 ? -8.867 -0.198 4.720 1.00 93.50 79 ASN A N 1
ATOM 609 C CA . ASN A 1 79 ? -8.740 -1.647 4.871 1.00 93.50 79 ASN A CA 1
ATOM 610 C C . ASN A 1 79 ? -7.320 -2.068 5.311 1.00 93.50 79 ASN A C 1
ATOM 612 O O . ASN A 1 79 ? -7.050 -3.263 5.469 1.00 93.50 79 ASN A O 1
ATOM 616 N N . ALA A 1 80 ? -6.393 -1.111 5.435 1.00 92.81 80 ALA A N 1
ATOM 617 C CA . ALA A 1 80 ? -4.979 -1.3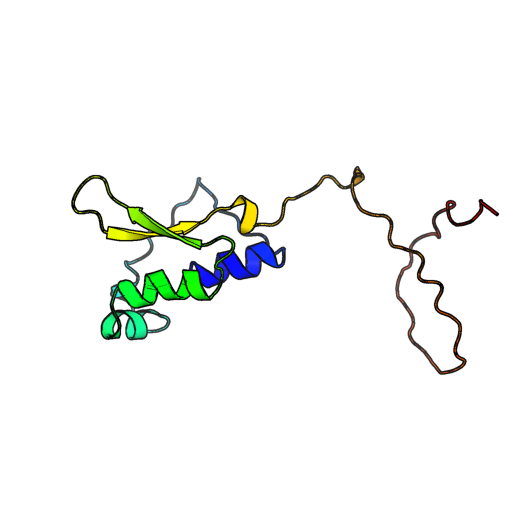51 5.724 1.00 92.81 80 ALA A CA 1
ATOM 618 C C . ALA A 1 80 ? -4.547 -0.875 7.117 1.00 92.81 80 ALA A C 1
ATOM 620 O O . ALA A 1 80 ? -3.576 -1.404 7.642 1.00 92.81 80 ALA A O 1
ATOM 621 N N . ALA A 1 81 ? -5.236 0.101 7.708 1.00 90.94 81 ALA A N 1
ATOM 622 C CA . ALA A 1 81 ? -4.896 0.632 9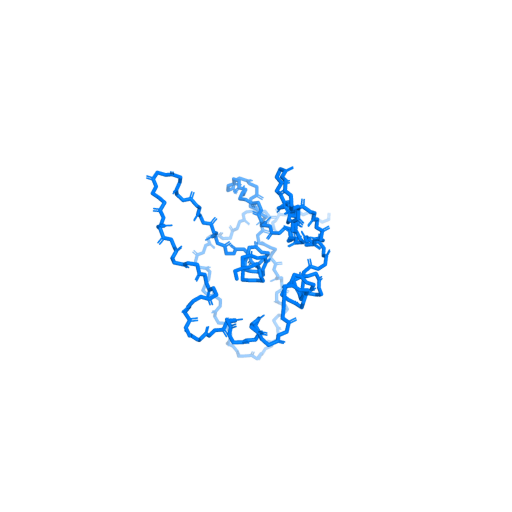.023 1.00 90.94 81 ALA A CA 1
ATOM 623 C C . ALA A 1 81 ? -6.094 0.565 9.972 1.00 90.94 81 ALA A C 1
ATOM 625 O O . ALA A 1 81 ? -7.228 0.863 9.583 1.00 90.94 81 ALA A O 1
ATOM 626 N N . VAL A 1 82 ? -5.834 0.196 11.226 1.00 89.44 82 VAL A N 1
ATOM 627 C CA . VAL A 1 82 ? -6.829 0.310 12.297 1.00 89.44 82 VAL A CA 1
ATOM 628 C C . VAL A 1 82 ? -7.158 1.776 12.583 1.00 89.44 82 VAL A C 1
ATOM 630 O O . VAL A 1 82 ? -6.338 2.676 12.398 1.00 89.44 82 VAL A O 1
ATOM 633 N N . LYS A 1 83 ? -8.378 2.025 13.059 1.00 88.44 83 LYS A N 1
ATOM 634 C CA . LYS A 1 83 ? -8.813 3.362 13.472 1.00 88.44 83 LYS A CA 1
ATOM 635 C C . LYS A 1 83 ? -8.524 3.559 14.952 1.00 88.44 83 LYS A C 1
ATOM 637 O O . LYS A 1 83 ? -8.881 2.712 15.767 1.00 88.44 83 LYS A O 1
ATOM 642 N N . ILE A 1 84 ? -7.943 4.704 15.293 1.00 88.19 84 ILE A N 1
ATOM 643 C CA . ILE A 1 84 ? -7.790 5.130 16.683 1.00 88.19 84 ILE A CA 1
ATOM 644 C C . ILE A 1 84 ? -9.146 5.660 17.152 1.00 88.19 84 ILE A C 1
ATOM 646 O O . ILE A 1 84 ? -9.701 6.585 16.556 1.00 88.19 84 ILE A O 1
ATOM 650 N N . LEU A 1 85 ? -9.700 5.043 18.193 1.00 89.56 85 LEU A N 1
ATOM 651 C CA . LEU A 1 85 ? -10.970 5.437 18.796 1.00 89.56 85 LEU A CA 1
ATOM 652 C C . LEU A 1 85 ? -10.723 6.123 20.138 1.00 89.56 85 LEU A C 1
ATOM 654 O O . LEU A 1 85 ? -9.769 5.813 20.843 1.00 89.56 85 LEU A O 1
ATOM 658 N N . HIS A 1 8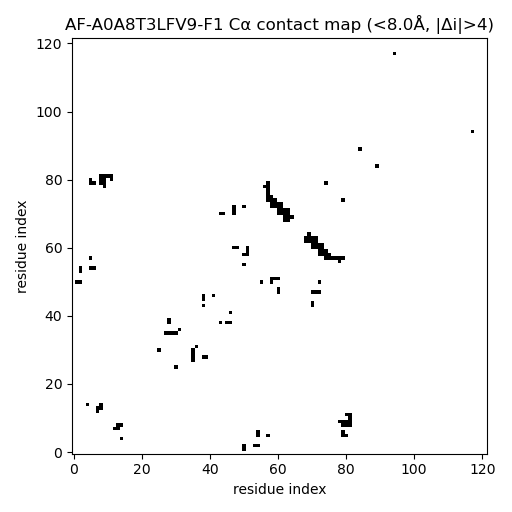6 ? -11.612 7.048 20.498 1.00 93.94 86 HIS A N 1
ATOM 659 C CA . HIS A 1 86 ? -11.589 7.674 21.816 1.00 93.94 86 HIS A CA 1
ATOM 660 C C . HIS A 1 86 ? -11.895 6.645 22.916 1.00 93.94 86 HIS A C 1
ATOM 662 O O . HIS A 1 86 ? -12.783 5.810 22.744 1.00 93.94 86 HIS A O 1
ATOM 668 N N . GLU A 1 87 ? -11.241 6.778 24.071 1.00 92.88 87 GLU A N 1
ATOM 669 C CA . GLU A 1 87 ? -11.325 5.859 25.217 1.00 92.88 87 GLU A CA 1
ATOM 670 C C . GLU A 1 87 ? -12.763 5.549 25.666 1.00 92.88 87 GLU A C 1
ATOM 672 O O . GLU A 1 87 ? -13.105 4.421 25.995 1.00 92.88 87 GLU A O 1
ATOM 677 N N . LYS A 1 88 ? -13.655 6.542 25.592 1.00 94.25 88 LYS A N 1
ATOM 678 C CA . LYS A 1 88 ? -15.094 6.389 25.886 1.00 94.25 88 LYS A CA 1
ATOM 679 C C . LYS A 1 88 ? -15.809 5.295 25.072 1.00 94.25 88 LYS A C 1
ATOM 681 O O . LYS A 1 88 ? -16.887 4.870 25.465 1.00 94.25 88 LYS A O 1
ATOM 686 N N . TYR A 1 89 ? -15.246 4.879 23.935 1.00 93.31 89 TYR A N 1
ATOM 687 C CA . TYR A 1 89 ? -15.769 3.799 23.091 1.00 93.31 89 TYR A CA 1
ATOM 688 C C . TYR A 1 89 ? -15.079 2.448 23.348 1.00 93.31 89 TYR A C 1
ATOM 690 O O . TYR A 1 89 ? -15.350 1.483 22.628 1.00 93.31 89 TYR A O 1
ATOM 698 N N . ARG A 1 90 ? -14.178 2.355 24.340 1.00 90.56 90 ARG A N 1
ATOM 699 C CA . ARG A 1 90 ? -13.525 1.100 24.726 1.00 90.56 90 ARG A CA 1
ATOM 700 C C . ARG A 1 90 ? -14.593 0.082 25.114 1.00 90.56 90 ARG A C 1
ATOM 702 O O . ARG A 1 90 ? -15.427 0.330 25.984 1.00 90.56 90 ARG A O 1
ATOM 709 N N . LYS A 1 91 ? -14.551 -1.088 24.476 1.00 89.06 91 LYS A N 1
ATOM 710 C CA . LYS A 1 91 ? -15.416 -2.211 24.845 1.00 89.06 91 LYS A CA 1
ATOM 711 C C . LYS A 1 91 ? -15.100 -2.623 26.283 1.00 89.06 91 LYS A C 1
ATOM 713 O O . LYS A 1 91 ? -13.931 -2.793 26.623 1.00 89.06 91 LYS A O 1
ATOM 718 N N . LYS A 1 92 ? -16.132 -2.782 27.117 1.00 87.38 92 LYS A N 1
ATOM 719 C CA . LYS A 1 92 ? -15.976 -3.370 28.453 1.00 87.38 92 LYS A CA 1
ATOM 720 C C . LYS A 1 92 ? -15.386 -4.771 28.279 1.00 87.38 92 LYS A C 1
ATOM 722 O O . LYS A 1 92 ? -15.856 -5.526 27.428 1.00 87.38 92 LYS A O 1
ATOM 727 N N . THR A 1 93 ? -14.346 -5.096 29.042 1.00 81.62 93 THR A N 1
ATOM 728 C CA . THR A 1 93 ? -13.803 -6.455 29.059 1.00 81.62 93 THR A CA 1
ATOM 729 C C . THR A 1 93 ? -14.921 -7.388 29.518 1.00 81.62 93 THR A C 1
ATOM 731 O O . THR A 1 93 ? -15.485 -7.137 30.585 1.00 81.62 93 THR A O 1
ATOM 734 N N . PRO A 1 94 ? -15.297 -8.413 28.735 1.00 72.75 94 PRO A N 1
ATOM 735 C CA . PRO A 1 94 ? -16.308 -9.353 29.183 1.00 72.75 94 PRO A CA 1
ATOM 736 C C . PRO A 1 94 ? -15.804 -10.043 30.452 1.00 72.75 94 PRO A C 1
ATOM 738 O O . PRO A 1 94 ? -14.657 -10.494 30.501 1.00 72.75 94 PRO A O 1
ATOM 741 N N . CYS A 1 95 ? -16.649 -10.115 31.480 1.00 59.56 95 CYS A N 1
ATOM 742 C CA . CYS A 1 95 ? -16.411 -11.002 32.606 1.00 59.56 95 CYS A CA 1
ATOM 743 C C . CYS A 1 95 ? -16.503 -12.437 32.076 1.00 59.56 95 CYS A C 1
ATOM 745 O O . CYS A 1 95 ? -17.582 -12.985 31.873 1.00 59.56 95 CYS A O 1
ATOM 747 N N . ILE A 1 96 ? -15.354 -13.044 31.778 1.00 65.56 96 ILE A N 1
ATOM 748 C CA . ILE A 1 96 ? -15.306 -14.482 31.539 1.00 65.56 96 ILE A CA 1
ATOM 749 C C . ILE A 1 96 ? -15.520 -15.107 32.912 1.00 65.56 96 ILE A C 1
ATOM 751 O O . ILE A 1 96 ? -14.623 -15.077 33.754 1.00 65.56 96 ILE A O 1
ATOM 755 N N . SER A 1 97 ? -16.716 -15.639 33.162 1.00 54.25 97 SER A N 1
ATOM 756 C CA . SER A 1 97 ? -16.934 -16.560 34.269 1.00 54.25 97 SER A CA 1
ATOM 757 C C . SER A 1 97 ? -16.111 -17.810 33.966 1.00 54.25 97 SER A C 1
ATOM 759 O O . SER A 1 97 ? -16.585 -18.735 33.304 1.00 54.25 97 SER A O 1
ATOM 761 N N . ILE A 1 98 ? -14.840 -17.797 34.369 1.00 54.69 98 ILE A N 1
ATOM 762 C CA . ILE A 1 98 ? -14.010 -18.994 34.395 1.00 54.69 98 ILE A CA 1
ATOM 763 C C . ILE A 1 98 ? -14.729 -19.932 35.357 1.00 54.69 98 ILE A C 1
ATOM 765 O O . ILE A 1 98 ? -14.746 -19.706 36.567 1.00 54.69 98 ILE A O 1
ATOM 769 N N . GLY A 1 99 ? -15.398 -20.943 34.802 1.00 46.88 99 GLY A N 1
ATOM 770 C CA . GLY A 1 99 ? -15.826 -22.089 35.581 1.00 46.88 99 GLY A CA 1
ATOM 771 C C . GLY A 1 99 ? -14.584 -22.618 36.279 1.00 46.88 99 GLY A C 1
ATOM 772 O O . GLY A 1 99 ? -13.604 -22.957 35.620 1.00 46.88 99 GLY A O 1
ATOM 773 N N . VAL A 1 100 ? -14.595 -22.585 37.606 1.00 44.44 100 VAL A N 1
ATOM 774 C CA . VAL A 1 100 ? -13.500 -23.080 38.433 1.00 44.44 100 VAL A CA 1
ATOM 775 C C . VAL A 1 100 ? -13.400 -24.586 38.192 1.00 44.44 100 VAL A C 1
ATOM 777 O O . VAL A 1 100 ? -14.147 -25.365 38.777 1.00 44.44 100 VAL A O 1
ATOM 780 N N . THR A 1 101 ? -12.517 -25.013 37.292 1.00 43.72 101 THR A N 1
ATOM 781 C CA . THR A 1 101 ? -11.971 -26.370 37.332 1.00 43.72 101 THR A CA 1
ATOM 782 C C . THR A 1 101 ? -10.796 -26.333 38.295 1.00 43.72 101 THR A C 1
ATOM 784 O O . THR A 1 101 ? -9.923 -25.477 38.168 1.00 43.72 101 THR A O 1
ATOM 787 N N . ASN A 1 102 ? -10.830 -27.213 39.291 1.00 46.00 102 ASN A N 1
ATOM 788 C CA . ASN A 1 102 ? -9.960 -27.236 40.468 1.00 46.00 102 ASN A CA 1
ATOM 789 C C . ASN A 1 102 ? -8.492 -27.605 40.180 1.00 46.00 102 ASN A C 1
ATOM 791 O O . ASN A 1 102 ? -7.919 -28.366 40.947 1.00 46.00 102 ASN A O 1
ATOM 795 N N . ASP A 1 103 ? -7.861 -27.057 39.144 1.00 41.19 103 ASP A N 1
ATOM 796 C CA . ASP A 1 103 ? -6.454 -27.325 38.847 1.00 41.19 103 ASP A CA 1
ATOM 797 C C . ASP A 1 103 ? -5.684 -26.010 38.629 1.00 41.19 103 ASP A C 1
ATOM 799 O O . ASP A 1 103 ? -5.808 -25.325 37.618 1.00 41.19 103 ASP A O 1
ATOM 803 N N . SER A 1 104 ? -4.948 -25.646 39.682 1.00 40.97 104 SER A N 1
ATOM 804 C CA . SER A 1 104 ? -3.701 -24.867 39.717 1.00 40.97 104 SER A CA 1
ATOM 805 C C . SER A 1 104 ? -3.489 -23.679 38.750 1.00 40.97 104 SER A C 1
ATOM 807 O O . SER A 1 104 ? -3.072 -23.816 37.608 1.00 40.97 104 SER A O 1
ATOM 809 N N . VAL A 1 105 ? -3.546 -22.485 39.358 1.00 46.91 105 VAL A N 1
ATOM 810 C CA . VAL A 1 105 ? -2.669 -21.313 39.139 1.00 46.91 105 VAL A CA 1
ATOM 811 C C . VAL A 1 105 ? -2.585 -20.758 37.708 1.00 46.91 105 VAL A C 1
ATOM 813 O O . VAL A 1 105 ? -1.672 -21.053 36.941 1.00 46.91 105 VAL A O 1
ATOM 816 N N . PHE A 1 106 ? -3.429 -19.763 37.434 1.00 37.84 106 PHE A N 1
ATOM 817 C CA . PHE A 1 106 ? -3.044 -18.631 36.591 1.00 37.84 106 PHE A CA 1
ATOM 818 C C . PHE A 1 106 ? -3.533 -17.335 37.250 1.00 37.84 106 PHE A C 1
ATOM 820 O O . PHE A 1 106 ? -4.701 -16.966 37.142 1.00 37.84 106 PHE A O 1
ATOM 827 N N . GLU A 1 107 ? -2.650 -16.660 37.991 1.00 39.91 107 GLU A N 1
ATOM 828 C CA . GLU A 1 107 ? -2.920 -15.321 38.523 1.00 39.91 107 GLU A CA 1
ATOM 829 C C . GLU A 1 107 ? -3.045 -14.325 37.363 1.00 39.91 107 GLU A C 1
ATOM 831 O O . GLU A 1 107 ? -2.056 -13.862 36.788 1.00 39.91 107 GLU A O 1
ATOM 836 N N . SER A 1 108 ? -4.278 -13.948 37.028 1.00 41.69 108 SER A N 1
ATOM 837 C CA . SER A 1 108 ? -4.520 -12.784 36.187 1.00 41.69 108 SER A CA 1
ATOM 838 C C . SER A 1 108 ? -4.207 -11.519 36.990 1.00 41.69 108 SER A C 1
ATOM 840 O O . SER A 1 108 ? -4.991 -11.097 37.843 1.00 41.69 108 SER A O 1
ATOM 842 N N . ARG A 1 109 ? -3.068 -10.884 36.697 1.00 41.50 109 ARG A N 1
ATOM 843 C CA . ARG A 1 109 ? -2.773 -9.498 37.089 1.00 41.50 109 ARG A CA 1
ATOM 844 C C . ARG A 1 109 ? -3.759 -8.546 36.408 1.00 41.50 109 ARG A C 1
ATOM 846 O O . ARG A 1 109 ? -3.447 -7.947 35.383 1.00 41.50 109 ARG A O 1
ATOM 853 N N . VAL A 1 110 ? -4.941 -8.387 36.987 1.00 45.19 110 VAL A N 1
ATOM 854 C CA . VAL A 1 110 ? -5.818 -7.248 36.713 1.00 45.19 110 VAL A CA 1
ATOM 855 C C . VAL A 1 110 ? -6.183 -6.639 38.059 1.00 45.19 110 VAL A C 1
ATOM 857 O O . VAL A 1 110 ? -7.222 -6.922 38.642 1.00 45.19 110 VAL A O 1
ATOM 860 N N . SER A 1 111 ? -5.281 -5.806 38.577 1.00 37.69 111 SER A N 1
ATOM 861 C CA . SER A 1 111 ? -5.588 -4.854 39.643 1.00 37.69 111 SER A CA 1
ATOM 862 C C . SER A 1 111 ? -6.447 -3.737 39.046 1.00 37.69 111 SER A C 1
ATOM 864 O O . SER A 1 111 ? -5.952 -2.674 38.673 1.00 37.69 111 SER A O 1
ATOM 866 N N . GLY A 1 112 ? -7.731 -4.016 38.869 1.00 43.00 112 GLY A N 1
ATOM 867 C CA . GLY A 1 112 ? -8.741 -3.053 38.463 1.00 43.00 112 GLY A CA 1
ATOM 868 C C . GLY A 1 112 ? -10.027 -3.421 39.178 1.00 43.00 112 GLY A C 1
ATOM 869 O O . GLY A 1 112 ? -10.434 -4.578 39.136 1.00 43.00 112 GLY A O 1
ATOM 870 N N . SER A 1 113 ? -10.613 -2.461 39.887 1.00 43.97 113 SER A N 1
ATOM 871 C CA . SER A 1 113 ? -11.891 -2.611 40.578 1.00 43.97 113 SER A CA 1
ATOM 872 C C . SER A 1 113 ? -12.927 -3.270 39.666 1.00 43.97 113 SER A C 1
ATOM 874 O O . SER A 1 113 ? -13.097 -2.874 38.510 1.00 43.97 113 SER A O 1
ATOM 876 N N . VAL A 1 114 ? -13.592 -4.298 40.198 1.00 49.66 114 VAL A N 1
ATOM 877 C CA . VAL A 1 114 ? -14.717 -4.981 39.555 1.00 49.66 114 VAL A CA 1
ATOM 878 C C . VAL A 1 114 ? -15.742 -3.915 39.146 1.00 49.66 114 VAL A C 1
ATOM 880 O O . VAL A 1 114 ? -16.147 -3.134 40.002 1.00 49.66 114 VAL A O 1
ATOM 883 N N . PRO A 1 115 ? -16.133 -3.813 37.865 1.00 48.50 115 PRO A N 1
ATOM 884 C CA . PRO A 1 115 ? -17.169 -2.872 37.465 1.00 48.50 115 PRO A CA 1
ATOM 885 C C . PRO A 1 115 ? -18.525 -3.306 38.042 1.00 48.50 115 PRO A C 1
ATOM 887 O O . PRO A 1 115 ? -18.914 -4.464 37.892 1.00 48.50 115 PRO A O 1
ATOM 890 N N . ASP A 1 116 ? -19.257 -2.358 38.632 1.00 51.47 116 ASP A N 1
ATOM 891 C CA . ASP A 1 116 ? -20.554 -2.519 39.329 1.00 51.47 116 ASP A CA 1
ATOM 892 C C . ASP A 1 116 ? -21.715 -3.073 38.461 1.00 51.47 116 ASP A C 1
ATOM 894 O O . ASP A 1 116 ? -22.852 -3.178 38.906 1.00 51.47 116 ASP A O 1
ATOM 898 N N . ASP A 1 117 ? -21.448 -3.441 37.208 1.00 49.94 117 ASP A N 1
ATOM 899 C CA . ASP A 1 117 ? -22.438 -3.826 36.191 1.00 49.94 117 ASP A CA 1
ATOM 900 C C . ASP A 1 117 ? -22.640 -5.353 36.085 1.00 49.94 117 ASP A C 1
ATOM 902 O O . ASP A 1 117 ? -23.363 -5.839 35.223 1.00 49.94 117 ASP A O 1
ATOM 906 N N . CYS A 1 118 ? -21.991 -6.151 36.945 1.00 47.16 118 CYS A N 1
ATOM 907 C CA . CYS A 1 118 ? -22.183 -7.612 36.981 1.00 47.16 118 CYS A CA 1
ATOM 908 C C . CYS A 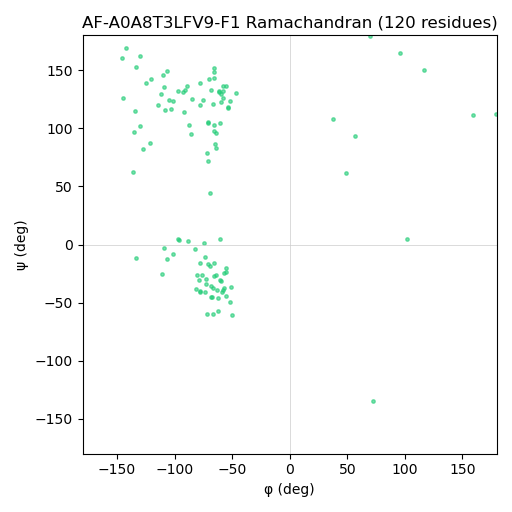1 118 ? -23.335 -8.053 37.909 1.00 47.16 118 CYS A C 1
ATOM 910 O O . CYS A 1 118 ? -23.592 -9.246 38.069 1.00 47.16 118 CYS A O 1
ATOM 912 N N . THR A 1 119 ? -24.053 -7.107 38.513 1.00 50.16 119 THR A N 1
ATOM 913 C CA . THR A 1 119 ? -25.249 -7.365 39.320 1.00 50.16 119 THR A CA 1
ATOM 914 C C . THR A 1 119 ? -26.428 -6.617 38.731 1.00 50.16 119 THR A C 1
ATOM 916 O O . THR A 1 119 ? -26.686 -5.484 39.116 1.00 50.16 119 THR A O 1
ATOM 919 N N . THR A 1 120 ? -27.116 -7.240 37.774 1.00 43.19 120 THR A N 1
ATOM 920 C CA . THR A 1 120 ? -28.585 -7.284 37.609 1.00 43.19 120 THR A CA 1
ATOM 921 C C . THR A 1 120 ? -28.920 -7.635 36.162 1.00 43.19 120 THR A C 1
ATOM 923 O O . THR A 1 120 ? -28.664 -6.869 35.241 1.00 43.19 120 THR A O 1
ATOM 926 N N . ASN A 1 121 ? -29.469 -8.827 35.951 1.00 34.62 121 ASN A N 1
ATOM 927 C CA . ASN A 1 121 ? -30.830 -9.041 35.453 1.00 34.62 121 ASN A CA 1
ATOM 928 C C . ASN A 1 121 ? -31.031 -10.560 35.333 1.00 34.62 121 ASN A C 1
ATOM 930 O O . ASN A 1 121 ? -30.345 -11.227 34.558 1.00 34.62 121 ASN A O 1
ATOM 934 N N . LEU A 1 122 ? -31.910 -11.069 36.202 1.00 36.66 122 LEU A N 1
ATOM 935 C CA . LEU A 1 122 ? -32.599 -12.352 36.060 1.00 36.66 122 LEU A CA 1
ATOM 936 C C . LEU A 1 122 ? -33.417 -12.370 34.764 1.00 36.66 122 LEU A C 1
ATOM 938 O O . LEU A 1 122 ? -33.924 -11.287 34.390 1.00 36.66 122 LEU A O 1
#

pLDDT: mean 74.44, std 18.83, range [34.62, 96.19]

Foldseek 3Di:
DLLVQLVVQQVADDDDDDPVDDDPDDDPCVDDDDCNVVCVVPPPVCVQVVSCVNQVQFWDWDWDDPPPTDIHIDGRVVNRHDDDDDPVPDDDDDPPPPPDPPDDDDDDPDPDDDPPPPDDDD

Radius of gyration: 23.38 Å; Cα contacts (8 Å, |Δi|>4): 84; chains: 1; bounding box: 55×46×60 Å